Protein AF-A0A4Q3VKV7-F1 (afdb_monomer_lite)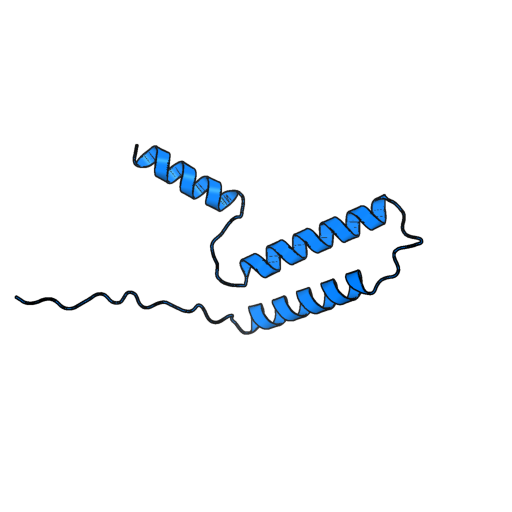

Radius of gyration: 20.15 Å; chains: 1; bounding box: 44×41×55 Å

Secondary structure (DSSP, 8-state):
-------------PPPHHHHHHHHHHHHHHHHHHHS--SS--HHHHHHHHHHHHHHHHHHHHHSSS---SHHHHHHHHHHHHHH-

pLDDT: mean 74.84, std 17.99, range [41.69, 95.56]

Structure (mmCIF, N/CA/C/O backbone):
data_AF-A0A4Q3VKV7-F1
#
_entry.id   AF-A0A4Q3VKV7-F1
#
loop_
_atom_site.group_PDB
_atom_site.id
_atom_site.type_symbol
_atom_site.label_atom_id
_atom_site.label_alt_id
_atom_site.label_comp_id
_atom_site.label_asym_id
_atom_site.label_entity_id
_atom_site.label_seq_id
_atom_site.pdbx_PDB_ins_code
_atom_site.Cartn_x
_atom_site.Cartn_y
_atom_site.Cartn_z
_atom_site.occupancy
_atom_site.B_iso_or_equiv
_atom_site.auth_seq_id
_atom_site.auth_comp_id
_atom_site.auth_asym_id
_atom_site.auth_atom_id
_atom_site.pdbx_PDB_model_num
ATOM 1 N N . THR A 1 1 ? 25.606 26.544 -38.239 1.00 47.78 1 THR A N 1
ATOM 2 C CA . THR A 1 1 ? 25.454 25.082 -38.113 1.00 47.78 1 THR A CA 1
ATOM 3 C C . THR A 1 1 ? 24.086 24.825 -37.514 1.00 47.78 1 THR A C 1
ATOM 5 O O . THR A 1 1 ? 23.790 25.349 -36.450 1.00 47.78 1 THR A O 1
ATOM 8 N N . VAL A 1 2 ? 23.196 24.191 -38.279 1.00 41.69 2 VAL A N 1
ATOM 9 C CA . VAL A 1 2 ? 21.789 23.969 -37.905 1.00 41.69 2 VAL A CA 1
ATOM 10 C C . VAL A 1 2 ? 21.677 22.807 -36.913 1.00 41.69 2 VAL A C 1
ATOM 12 O O . VAL A 1 2 ? 22.422 21.837 -37.011 1.00 41.69 2 VAL A O 1
ATOM 15 N N . SER A 1 3 ? 20.744 22.967 -35.974 1.00 48.16 3 SER A N 1
ATOM 16 C CA . SER A 1 3 ? 20.256 22.028 -34.961 1.00 48.16 3 SER A CA 1
ATOM 17 C C . SER A 1 3 ? 20.021 20.584 -35.412 1.00 48.16 3 SER A C 1
ATOM 19 O O . SER A 1 3 ? 19.510 20.345 -36.502 1.00 48.16 3 SER A O 1
ATOM 21 N N . ALA A 1 4 ? 20.194 19.660 -34.464 1.00 47.19 4 ALA A N 1
ATOM 22 C CA . ALA A 1 4 ? 19.301 18.520 -34.224 1.00 47.19 4 ALA A CA 1
ATOM 23 C C . ALA A 1 4 ? 19.437 18.151 -32.729 1.00 47.19 4 ALA A C 1
ATOM 25 O O . ALA A 1 4 ? 20.523 17.796 -32.283 1.00 47.19 4 ALA A O 1
ATOM 26 N N . ALA A 1 5 ? 18.477 18.553 -31.889 1.00 45.16 5 ALA A N 1
ATOM 27 C CA . ALA A 1 5 ? 17.307 17.748 -31.503 1.00 45.16 5 ALA A CA 1
ATOM 28 C C . ALA A 1 5 ? 17.742 16.584 -30.589 1.00 45.16 5 ALA A C 1
ATOM 30 O O . ALA A 1 5 ? 18.341 15.616 -31.037 1.00 45.16 5 ALA A O 1
ATOM 31 N N . ASP A 1 6 ? 17.702 16.768 -29.270 1.00 48.72 6 ASP A N 1
ATOM 32 C CA . ASP A 1 6 ? 16.496 16.558 -28.450 1.00 48.72 6 ASP A CA 1
ATOM 33 C C . ASP A 1 6 ? 16.007 15.106 -28.548 1.00 48.72 6 ASP A C 1
ATOM 35 O O . ASP A 1 6 ? 15.012 14.806 -29.197 1.00 48.72 6 ASP A O 1
ATOM 39 N N . ASN A 1 7 ? 16.740 14.193 -27.903 1.00 43.09 7 ASN A N 1
ATOM 40 C CA . ASN A 1 7 ? 16.229 12.860 -27.597 1.00 43.09 7 ASN A CA 1
ATOM 41 C C . ASN A 1 7 ? 15.752 12.863 -26.146 1.00 43.09 7 ASN A C 1
ATOM 43 O O . ASN A 1 7 ? 16.351 12.269 -25.250 1.00 43.09 7 ASN A O 1
ATOM 47 N N . ASN A 1 8 ? 14.645 13.570 -25.923 1.00 44.84 8 ASN A N 1
ATOM 48 C CA . ASN A 1 8 ? 13.718 13.290 -24.837 1.00 44.84 8 ASN A CA 1
ATOM 49 C C . ASN A 1 8 ? 13.019 11.955 -25.149 1.00 44.84 8 ASN A C 1
ATOM 51 O O . ASN A 1 8 ? 11.820 11.897 -25.438 1.00 44.84 8 ASN A O 1
ATOM 55 N N . ASP A 1 9 ? 13.801 10.874 -25.160 1.00 42.69 9 ASP A N 1
ATOM 56 C CA . ASP A 1 9 ? 13.278 9.526 -25.273 1.00 42.69 9 ASP A CA 1
ATOM 57 C C . ASP A 1 9 ? 12.672 9.170 -23.929 1.00 42.69 9 ASP A C 1
ATOM 59 O O . ASP A 1 9 ? 13.316 8.741 -22.973 1.00 42.69 9 ASP A O 1
ATOM 63 N N . LYS A 1 10 ? 11.371 9.431 -23.886 1.00 44.16 10 LYS A N 1
ATOM 64 C CA . LYS A 1 10 ? 10.387 8.899 -22.961 1.00 44.16 10 LYS A CA 1
ATOM 65 C C . LYS A 1 10 ? 10.609 7.393 -22.850 1.00 44.16 10 LYS A C 1
ATOM 67 O O . LYS A 1 10 ? 9.965 6.611 -23.548 1.00 44.16 10 LYS A O 1
ATOM 72 N N . VAL A 1 11 ? 11.495 6.988 -21.945 1.00 43.72 11 VAL A N 1
ATOM 73 C CA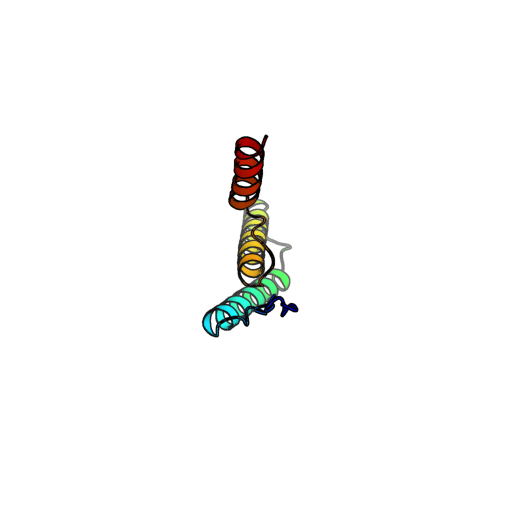 . VAL A 1 11 ? 11.550 5.629 -21.423 1.00 43.72 11 VAL A CA 1
ATOM 74 C C . VAL A 1 11 ? 10.215 5.427 -20.721 1.00 43.72 11 VAL A C 1
ATOM 76 O O . VAL A 1 11 ? 10.036 5.750 -19.550 1.00 43.72 11 VAL A O 1
ATOM 79 N N . LYS A 1 12 ? 9.217 4.959 -21.473 1.00 46.84 12 LYS A N 1
ATOM 80 C CA . LYS A 1 12 ? 8.080 4.253 -20.904 1.00 46.84 12 LYS A CA 1
ATOM 81 C C . LYS A 1 12 ? 8.708 3.062 -20.202 1.00 46.84 12 LYS A C 1
ATOM 83 O O . LYS A 1 12 ? 9.068 2.093 -20.859 1.00 46.84 12 LYS A O 1
ATOM 88 N N . THR A 1 13 ? 8.957 3.190 -18.905 1.00 56.34 13 THR A N 1
ATOM 89 C CA . THR A 1 13 ? 9.546 2.128 -18.100 1.00 56.34 13 THR A CA 1
ATOM 90 C C . THR A 1 13 ? 8.559 0.970 -18.100 1.00 56.34 13 THR A C 1
ATOM 92 O O . THR A 1 13 ? 7.601 0.951 -17.328 1.00 56.34 13 THR A O 1
ATOM 95 N N . GLU A 1 14 ? 8.717 0.042 -19.039 1.00 65.56 14 GLU A N 1
ATOM 96 C CA . GLU A 1 14 ? 7.931 -1.179 -19.056 1.00 65.56 14 GLU A CA 1
ATOM 97 C C . GLU A 1 14 ? 8.219 -1.944 -17.763 1.00 65.56 14 GLU A C 1
ATOM 99 O O . GLU A 1 14 ? 9.377 -2.142 -17.391 1.00 65.56 14 GLU A O 1
ATOM 104 N N . MET A 1 15 ? 7.166 -2.352 -17.048 1.00 67.44 15 MET A N 1
ATOM 105 C CA . MET A 1 15 ? 7.338 -3.129 -15.822 1.00 67.44 15 MET A CA 1
ATOM 106 C C . MET A 1 15 ? 8.083 -4.432 -16.121 1.00 67.44 15 MET A C 1
ATOM 108 O O . MET A 1 15 ? 7.711 -5.174 -17.042 1.00 67.44 15 MET A O 1
ATOM 112 N N . THR A 1 16 ? 9.073 -4.750 -15.289 1.00 81.50 16 THR A N 1
ATOM 113 C CA . THR A 1 16 ? 9.783 -6.030 -15.354 1.00 81.50 16 THR A CA 1
ATOM 114 C C . THR A 1 16 ? 8.821 -7.192 -15.077 1.00 81.50 16 THR A C 1
ATOM 116 O O . THR A 1 16 ? 7.753 -7.022 -14.477 1.00 81.50 16 THR A O 1
ATOM 119 N N . ALA A 1 17 ? 9.182 -8.407 -15.502 1.00 82.88 17 ALA A N 1
ATOM 120 C CA . ALA A 1 17 ? 8.372 -9.601 -15.239 1.00 82.88 17 ALA A CA 1
ATOM 121 C C . ALA A 1 17 ? 8.123 -9.810 -13.732 1.00 82.88 17 ALA A C 1
ATOM 123 O O . ALA A 1 17 ? 7.007 -10.123 -13.319 1.00 82.88 17 ALA A O 1
ATOM 124 N N . GLU A 1 18 ? 9.132 -9.549 -12.901 1.00 80.88 18 GLU A N 1
ATOM 125 C CA . GLU A 1 18 ? 9.039 -9.635 -11.442 1.00 80.88 18 GLU A CA 1
ATOM 126 C C . GLU A 1 18 ? 8.063 -8.609 -10.861 1.00 80.88 18 GLU A C 1
ATOM 128 O O . GLU A 1 18 ? 7.226 -8.951 -10.024 1.00 80.88 18 GLU A O 1
ATOM 133 N N . GLN A 1 19 ? 8.107 -7.365 -11.346 1.00 78.88 19 GLN A N 1
ATOM 134 C CA . GLN A 1 19 ? 7.179 -6.315 -10.929 1.00 78.88 19 GLN A CA 1
ATOM 135 C C . GLN A 1 19 ? 5.735 -6.662 -11.308 1.00 78.88 19 GLN A C 1
ATOM 137 O O . GLN A 1 19 ? 4.820 -6.440 -10.517 1.00 78.88 19 GLN A O 1
ATOM 142 N N . LYS A 1 20 ? 5.511 -7.256 -12.487 1.00 80.62 20 LYS A N 1
ATOM 143 C CA . LYS A 1 20 ? 4.184 -7.738 -12.909 1.00 80.62 20 LYS A CA 1
ATOM 144 C C . LYS A 1 20 ? 3.677 -8.858 -11.996 1.00 80.62 20 LYS A C 1
ATOM 146 O O . LYS A 1 20 ? 2.520 -8.829 -11.577 1.00 80.62 20 LYS A O 1
ATOM 151 N N . ILE A 1 21 ? 4.542 -9.810 -11.636 1.00 88.12 21 ILE A N 1
ATOM 152 C CA . ILE A 1 21 ? 4.212 -10.883 -10.685 1.00 88.12 21 ILE A CA 1
ATOM 153 C C . ILE A 1 21 ? 3.872 -10.295 -9.313 1.00 88.12 21 ILE A C 1
ATOM 155 O O . ILE A 1 21 ? 2.881 -10.698 -8.702 1.00 88.12 21 ILE A O 1
ATOM 159 N N . ARG A 1 22 ? 4.659 -9.330 -8.823 1.00 87.31 22 ARG A N 1
ATOM 160 C CA . ARG A 1 22 ? 4.404 -8.698 -7.526 1.00 87.31 22 ARG A CA 1
ATOM 161 C C . ARG A 1 22 ? 3.101 -7.908 -7.532 1.00 87.31 22 ARG A C 1
ATOM 163 O O . ARG A 1 22 ? 2.320 -8.052 -6.598 1.00 87.31 22 ARG A O 1
ATOM 170 N N . LEU A 1 23 ? 2.832 -7.144 -8.588 1.00 85.00 23 LEU A N 1
ATOM 171 C CA . LEU A 1 23 ? 1.582 -6.404 -8.732 1.00 85.00 23 LEU A CA 1
ATOM 172 C C . LEU A 1 23 ? 0.374 -7.342 -8.722 1.00 85.00 23 LEU A C 1
ATOM 174 O O . LEU A 1 23 ? -0.592 -7.063 -8.022 1.00 85.00 23 LEU A O 1
ATOM 178 N N . LYS A 1 24 ? 0.459 -8.483 -9.416 1.00 87.75 24 LYS A N 1
ATOM 179 C CA . LYS A 1 24 ? -0.594 -9.502 -9.380 1.00 87.75 24 LYS A CA 1
ATOM 180 C C . LYS A 1 24 ? -0.849 -10.007 -7.956 1.00 87.75 24 LYS A C 1
ATOM 182 O O . LYS A 1 24 ? -1.986 -9.981 -7.510 1.00 87.75 24 LYS A O 1
ATOM 187 N N . ARG A 1 25 ? 0.201 -10.368 -7.208 1.00 91.31 25 ARG A N 1
ATOM 188 C CA . ARG A 1 25 ? 0.059 -10.814 -5.805 1.00 91.31 25 ARG A CA 1
ATOM 189 C C . ARG A 1 25 ? -0.582 -9.753 -4.911 1.00 91.31 25 ARG A C 1
ATOM 191 O O . ARG A 1 25 ? -1.379 -10.085 -4.041 1.00 91.31 25 ARG A O 1
ATOM 198 N N . ILE A 1 26 ? -0.226 -8.484 -5.116 1.00 89.81 26 ILE A N 1
ATOM 199 C CA . ILE A 1 26 ? -0.847 -7.370 -4.396 1.00 89.81 26 ILE A CA 1
ATOM 200 C C . ILE A 1 26 ? -2.339 -7.289 -4.727 1.00 89.81 26 ILE A C 1
ATOM 202 O O . ILE A 1 26 ? -3.147 -7.169 -3.809 1.00 89.81 26 ILE A O 1
ATOM 206 N N . THR A 1 27 ? -2.705 -7.372 -6.008 1.00 87.06 27 THR A N 1
ATOM 207 C CA . THR A 1 27 ? -4.107 -7.370 -6.444 1.00 87.06 27 THR A CA 1
ATOM 208 C C . THR A 1 27 ? -4.885 -8.515 -5.805 1.00 87.06 27 THR A C 1
ATOM 210 O O . THR A 1 27 ? -5.901 -8.253 -5.165 1.00 87.06 27 THR A O 1
ATOM 213 N N . ASP A 1 28 ? -4.365 -9.741 -5.881 1.00 92.94 28 ASP A N 1
ATOM 214 C CA . ASP A 1 28 ? -5.011 -10.931 -5.320 1.00 92.94 28 ASP A CA 1
ATOM 215 C C . ASP A 1 28 ?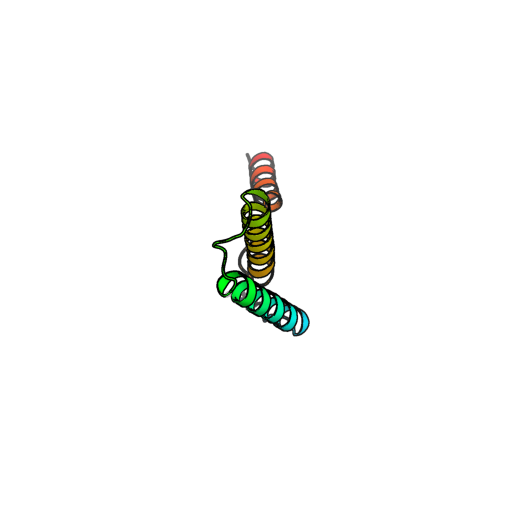 -5.265 -10.758 -3.807 1.00 92.94 28 ASP A C 1
ATOM 217 O O . ASP A 1 28 ? -6.367 -11.003 -3.313 1.00 92.94 28 ASP A O 1
ATOM 221 N N . ARG A 1 29 ? -4.278 -10.238 -3.061 1.00 95.56 29 ARG A N 1
ATOM 222 C CA . ARG A 1 29 ? -4.417 -9.996 -1.616 1.00 95.56 29 ARG A CA 1
ATOM 223 C C . ARG A 1 29 ? -5.416 -8.884 -1.291 1.00 95.56 29 ARG A C 1
ATOM 225 O O . ARG A 1 29 ? -6.155 -8.973 -0.312 1.00 95.56 29 ARG A O 1
ATOM 232 N N . VAL A 1 30 ? -5.455 -7.819 -2.091 1.00 91.31 30 VAL A N 1
ATOM 233 C CA . VAL A 1 30 ? -6.443 -6.743 -1.925 1.00 91.31 30 VAL A CA 1
ATOM 234 C C . VAL A 1 30 ? -7.857 -7.271 -2.161 1.00 91.31 30 VAL A C 1
ATOM 236 O O . VAL A 1 30 ? -8.768 -6.914 -1.410 1.00 91.31 30 VAL A O 1
ATOM 239 N N . GLU A 1 31 ? -8.046 -8.118 -3.170 1.00 89.56 31 GLU A N 1
ATOM 240 C CA . GLU A 1 31 ? -9.330 -8.759 -3.456 1.00 89.56 31 GLU A CA 1
ATOM 241 C C . GLU A 1 31 ? -9.766 -9.687 -2.321 1.00 89.56 31 GLU A C 1
ATOM 243 O O . GLU A 1 31 ? -10.911 -9.595 -1.877 1.00 89.56 31 GLU A O 1
ATOM 248 N N . GLU A 1 32 ? -8.847 -10.481 -1.770 1.00 91.75 32 GLU A N 1
ATOM 249 C CA . GLU A 1 32 ? -9.094 -11.316 -0.591 1.00 91.75 32 GLU A CA 1
ATOM 250 C C . GLU A 1 32 ? -9.555 -10.475 0.613 1.00 91.75 32 GLU A C 1
ATOM 252 O O . GLU A 1 32 ? -10.621 -10.716 1.185 1.00 91.75 32 GLU A O 1
ATOM 257 N N . ILE A 1 33 ? -8.811 -9.415 0.963 1.00 89.94 33 ILE A N 1
ATOM 258 C CA . ILE A 1 33 ? -9.172 -8.519 2.075 1.00 89.94 33 ILE A CA 1
ATOM 259 C C . ILE A 1 33 ? -10.516 -7.830 1.811 1.00 89.94 33 ILE A C 1
ATOM 261 O O . ILE A 1 33 ? -11.279 -7.571 2.749 1.00 89.94 33 ILE A O 1
ATOM 265 N N . LYS A 1 34 ? -10.826 -7.496 0.552 1.00 87.06 34 LYS A N 1
ATOM 266 C CA . LYS A 1 34 ? -12.100 -6.880 0.162 1.00 87.06 34 LYS A CA 1
ATOM 267 C C . LYS A 1 34 ? -13.260 -7.856 0.359 1.00 87.06 34 LYS A C 1
ATOM 269 O O . LYS A 1 34 ? -14.257 -7.443 0.951 1.00 87.06 34 LYS A O 1
ATOM 274 N N . ALA A 1 35 ? -13.094 -9.105 -0.075 1.00 94.44 35 ALA A N 1
ATOM 275 C CA . ALA A 1 35 ? -14.091 -10.170 0.002 1.00 94.44 35 ALA A CA 1
ATOM 276 C C . ALA A 1 35 ? -14.321 -10.708 1.424 1.00 94.44 35 ALA A C 1
ATOM 278 O O . ALA A 1 35 ? -15.388 -11.246 1.697 1.00 94.44 35 ALA A O 1
ATOM 279 N N . LEU A 1 36 ? -13.357 -10.531 2.335 1.00 91.44 36 LEU A N 1
ATOM 280 C CA . LEU A 1 36 ? -13.485 -10.935 3.736 1.00 91.44 36 LEU A CA 1
ATOM 281 C C . LEU A 1 36 ? -14.732 -10.316 4.396 1.00 91.44 36 LEU A C 1
ATOM 283 O O . LEU A 1 36 ? -14.880 -9.086 4.379 1.00 91.44 36 LEU A O 1
ATOM 287 N N . ASP A 1 37 ? -15.569 -11.126 5.049 1.00 92.94 37 ASP A N 1
ATOM 288 C CA . ASP A 1 37 ? -16.572 -10.592 5.972 1.00 92.94 37 ASP A CA 1
ATOM 289 C C . ASP A 1 37 ? -15.875 -10.027 7.219 1.00 92.94 37 ASP A C 1
ATOM 291 O O . ASP A 1 37 ? -15.033 -10.660 7.850 1.00 92.94 37 ASP A O 1
ATOM 295 N N . LYS A 1 38 ? -16.185 -8.771 7.533 1.00 90.00 38 LYS A N 1
ATOM 296 C CA . LYS A 1 38 ? -15.523 -7.977 8.576 1.00 90.00 38 LYS A CA 1
ATOM 297 C C . LYS A 1 38 ? -16.447 -7.703 9.759 1.00 90.00 38 LYS A C 1
ATOM 299 O O . LYS A 1 38 ? -16.058 -6.916 10.627 1.00 90.00 38 LYS A O 1
ATOM 304 N N . SER A 1 39 ? -17.652 -8.273 9.760 1.00 92.56 39 SER A N 1
ATOM 305 C CA . SER A 1 39 ? -18.685 -8.132 10.791 1.00 92.56 39 SER A CA 1
ATOM 306 C C . SER A 1 39 ? -18.126 -8.433 12.190 1.00 92.56 39 SER A C 1
ATOM 308 O O . SER A 1 39 ? -18.131 -7.539 13.047 1.00 92.56 39 SER A O 1
ATOM 310 N N . ASP A 1 40 ? -17.491 -9.595 12.344 1.00 93.62 40 ASP A N 1
ATOM 311 C CA . ASP A 1 40 ? -17.023 -10.145 13.626 1.00 93.62 40 ASP A CA 1
ATOM 312 C C . ASP A 1 40 ? -15.607 -9.723 14.046 1.00 93.62 40 ASP A C 1
ATOM 314 O O . ASP A 1 40 ? -15.161 -10.016 15.154 1.00 93.62 40 ASP A O 1
ATOM 318 N N . LEU A 1 41 ? -14.880 -8.984 13.203 1.00 93.62 41 LEU A N 1
ATOM 319 C CA . LEU A 1 41 ? -13.512 -8.579 13.530 1.00 93.62 41 LEU A CA 1
ATOM 320 C C . LEU A 1 41 ? -13.468 -7.583 14.691 1.00 93.62 41 LEU A C 1
ATOM 322 O O . LEU A 1 41 ? -14.208 -6.602 14.744 1.00 93.62 41 LEU A O 1
ATOM 326 N N . SER A 1 42 ? -12.502 -7.715 15.583 1.00 94.31 42 SER A N 1
ATOM 327 C CA . SER A 1 42 ? -12.202 -6.700 16.589 1.00 94.31 42 SER A CA 1
ATOM 328 C C . SER A 1 42 ? -11.726 -5.381 15.953 1.00 94.31 42 SER A C 1
ATOM 330 O O . SER A 1 42 ? -11.344 -5.284 14.780 1.00 94.31 42 SER A O 1
ATOM 332 N N . LYS A 1 43 ? -11.733 -4.297 16.739 1.00 93.75 43 LYS A N 1
ATOM 333 C CA . LYS A 1 43 ? -11.214 -2.991 16.286 1.00 93.75 43 LYS A CA 1
ATOM 334 C C . LYS A 1 43 ? -9.734 -3.070 15.886 1.00 93.75 43 LYS A C 1
ATOM 336 O O . LYS A 1 43 ? -9.319 -2.380 14.953 1.00 93.75 43 LYS A O 1
ATOM 341 N N . THR A 1 44 ? -8.950 -3.889 16.584 1.00 93.00 44 THR A N 1
ATOM 342 C CA . THR A 1 44 ? -7.518 -4.099 16.341 1.00 93.00 44 THR A CA 1
ATOM 343 C C . THR A 1 44 ? -7.276 -4.857 15.040 1.00 93.00 44 THR A C 1
ATOM 345 O O . THR A 1 44 ? -6.466 -4.404 14.235 1.00 93.00 44 THR A O 1
ATOM 348 N N . GLU A 1 45 ? -8.038 -5.914 14.763 1.00 91.31 45 GLU A N 1
ATOM 349 C CA . GLU A 1 45 ? -7.949 -6.672 13.504 1.00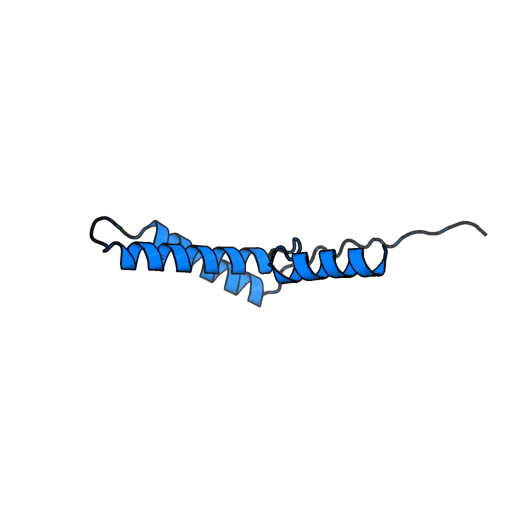 91.31 45 GLU A CA 1
ATOM 350 C C . GLU A 1 45 ? -8.362 -5.818 12.303 1.00 91.31 45 GLU A C 1
ATOM 352 O O . GLU A 1 45 ? -7.641 -5.733 11.309 1.00 91.31 45 GLU A O 1
ATOM 357 N N . ARG A 1 46 ? -9.457 -5.053 12.425 1.00 92.06 46 ARG A N 1
ATOM 358 C CA . ARG A 1 46 ? -9.858 -4.091 11.383 1.00 92.06 46 ARG A CA 1
ATOM 359 C C . ARG A 1 46 ? -8.779 -3.034 11.132 1.00 92.06 46 ARG A C 1
ATOM 361 O O . ARG A 1 46 ? -8.594 -2.595 9.997 1.00 92.06 46 ARG A O 1
ATOM 368 N N . LYS A 1 47 ? -8.057 -2.600 12.171 1.00 90.50 47 LYS A N 1
ATOM 369 C CA . LYS A 1 47 ? -6.928 -1.666 12.034 1.00 90.50 47 LYS A CA 1
ATOM 370 C C . LYS A 1 47 ? -5.731 -2.323 11.341 1.00 90.50 47 LYS A C 1
ATOM 372 O O . LYS A 1 47 ? -5.107 -1.656 10.518 1.00 90.50 47 LYS A O 1
ATOM 377 N N . ALA A 1 48 ? -5.446 -3.592 11.629 1.00 92.38 48 ALA A N 1
ATOM 378 C CA . ALA A 1 48 ? -4.386 -4.354 10.973 1.00 92.38 48 ALA A CA 1
ATOM 379 C C . ALA A 1 48 ? -4.649 -4.497 9.465 1.00 92.38 48 ALA A C 1
ATOM 381 O O . ALA A 1 48 ? -3.800 -4.095 8.675 1.00 92.38 48 ALA A O 1
ATOM 382 N N . LEU A 1 49 ? -5.862 -4.897 9.061 1.00 93.62 49 LEU A N 1
ATOM 383 C CA . LEU A 1 49 ? -6.238 -4.997 7.641 1.00 93.62 49 LEU A CA 1
ATOM 384 C C . LEU A 1 49 ? -6.117 -3.656 6.904 1.00 93.62 49 LEU A C 1
ATOM 386 O O . LEU A 1 49 ? -5.645 -3.587 5.773 1.00 93.62 49 LEU A O 1
ATOM 390 N N . ARG A 1 50 ? -6.504 -2.546 7.547 1.00 92.19 50 ARG A N 1
ATOM 391 C CA . ARG A 1 50 ? -6.321 -1.203 6.963 1.00 92.19 50 ARG A CA 1
ATOM 392 C C . ARG A 1 50 ? -4.851 -0.819 6.823 1.00 92.19 50 ARG A C 1
ATOM 394 O O . ARG A 1 50 ? -4.521 -0.063 5.912 1.00 92.19 50 ARG A O 1
ATOM 401 N N . LYS A 1 51 ? -3.994 -1.254 7.749 1.00 93.25 51 LYS A N 1
ATOM 402 C CA . LYS A 1 51 ? -2.550 -1.010 7.684 1.00 93.25 51 LYS A CA 1
ATOM 403 C C . LYS A 1 51 ? -1.943 -1.797 6.523 1.00 93.25 51 LYS A C 1
ATOM 405 O O . LYS A 1 51 ? -1.296 -1.187 5.680 1.00 93.25 51 LYS A O 1
ATOM 410 N N . GLU A 1 52 ? -2.280 -3.077 6.416 1.00 90.38 52 GLU A N 1
ATOM 411 C CA . GLU A 1 52 ? -1.862 -3.949 5.316 1.00 90.38 52 GLU A CA 1
ATOM 412 C C . GLU A 1 52 ? -2.288 -3.381 3.951 1.00 90.38 52 GLU A C 1
ATOM 414 O O . GLU A 1 52 ? -1.456 -3.187 3.070 1.00 90.38 52 GLU A O 1
ATOM 419 N N . LEU A 1 53 ? -3.554 -2.970 3.790 1.00 91.31 53 LEU A N 1
ATOM 420 C CA . LEU A 1 53 ? -4.025 -2.333 2.550 1.00 91.31 53 LEU A CA 1
ATOM 421 C C . LEU A 1 53 ? -3.248 -1.055 2.187 1.00 91.31 53 LEU A C 1
ATOM 423 O O . LEU A 1 53 ? -3.054 -0.761 1.005 1.00 91.31 53 LEU A O 1
ATOM 427 N N . LYS A 1 54 ? -2.817 -0.263 3.178 1.00 91.69 54 LYS A N 1
ATOM 428 C CA . LYS A 1 54 ? -2.002 0.938 2.931 1.00 91.69 54 LYS A CA 1
ATOM 429 C C . LYS A 1 54 ? -0.600 0.575 2.453 1.00 91.69 54 LYS A C 1
ATOM 431 O O . LYS A 1 54 ? -0.107 1.240 1.546 1.00 91.69 54 LYS A O 1
ATOM 436 N N . GLU A 1 55 ? 0.010 -0.449 3.037 1.00 92.44 55 GLU A N 1
ATOM 437 C CA . GLU A 1 55 ? 1.335 -0.947 2.652 1.00 92.44 55 GLU A CA 1
ATOM 438 C C . GLU A 1 55 ? 1.303 -1.516 1.226 1.00 92.44 55 GLU A C 1
ATOM 440 O O . GLU A 1 55 ? 2.070 -1.073 0.373 1.00 92.44 55 GLU A O 1
ATOM 445 N N . LEU A 1 56 ? 0.318 -2.366 0.917 1.00 87.56 56 LEU A N 1
ATOM 446 C CA . LEU A 1 56 ? 0.080 -2.904 -0.428 1.00 87.56 56 LEU A CA 1
ATOM 447 C C . LEU A 1 56 ? -0.120 -1.795 -1.475 1.00 87.56 56 LEU A C 1
ATOM 449 O O . LEU A 1 56 ? 0.434 -1.843 -2.573 1.00 87.56 56 LEU A O 1
ATOM 453 N N . LYS A 1 57 ? -0.870 -0.741 -1.127 1.00 87.06 57 LYS A N 1
ATOM 454 C CA . LYS A 1 57 ? -1.069 0.433 -1.991 1.00 87.06 57 LYS A CA 1
ATOM 455 C C . LYS A 1 57 ? 0.221 1.224 -2.221 1.00 87.06 57 LYS A C 1
ATOM 457 O O . LYS A 1 57 ? 0.427 1.733 -3.323 1.00 87.06 57 LYS A O 1
ATOM 462 N N . GLN A 1 58 ? 1.050 1.398 -1.192 1.00 86.88 58 GLN A N 1
ATOM 463 C CA . GLN A 1 58 ? 2.344 2.076 -1.322 1.00 86.88 58 GLN A CA 1
ATOM 464 C C . GLN A 1 58 ? 3.274 1.285 -2.239 1.00 86.88 58 GLN A C 1
ATOM 466 O O . GLN A 1 58 ? 3.891 1.867 -3.129 1.00 86.88 58 GLN A O 1
ATOM 471 N N . GLU A 1 59 ? 3.302 -0.034 -2.074 1.00 84.75 59 GLU A N 1
ATOM 472 C CA . GLU A 1 59 ? 4.108 -0.921 -2.896 1.00 84.75 59 GLU A CA 1
ATOM 473 C C . GLU A 1 59 ? 3.657 -0.922 -4.366 1.00 84.75 59 GLU A C 1
ATOM 475 O O . GLU A 1 59 ? 4.475 -0.720 -5.261 1.00 84.75 59 GLU A O 1
ATOM 480 N N . ALA A 1 60 ? 2.353 -1.040 -4.636 1.00 84.50 60 ALA A N 1
ATOM 481 C CA . ALA A 1 60 ? 1.820 -0.964 -5.999 1.00 84.50 60 ALA A CA 1
ATOM 482 C C . ALA A 1 60 ? 2.152 0.372 -6.690 1.00 84.50 60 ALA A C 1
ATOM 484 O O . ALA A 1 60 ? 2.508 0.397 -7.868 1.00 84.50 60 ALA A O 1
ATOM 485 N N . ARG A 1 61 ? 2.086 1.489 -5.952 1.00 80.25 61 ARG A N 1
ATOM 486 C CA .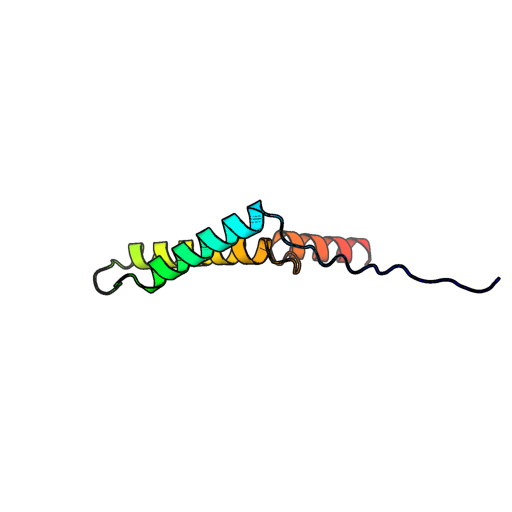 ARG A 1 61 ? 2.454 2.822 -6.463 1.00 80.25 61 ARG A CA 1
ATOM 487 C C . ARG A 1 61 ? 3.936 2.937 -6.802 1.00 80.25 61 ARG A C 1
ATOM 489 O O . ARG A 1 61 ? 4.268 3.582 -7.789 1.00 80.25 61 ARG A O 1
ATOM 496 N N . ALA A 1 62 ? 4.806 2.312 -6.013 1.00 77.88 62 ALA A N 1
ATOM 497 C CA . ALA A 1 62 ? 6.240 2.300 -6.282 1.00 77.88 62 ALA A CA 1
ATOM 498 C C . ALA A 1 62 ? 6.588 1.535 -7.574 1.00 77.88 62 ALA A C 1
ATOM 500 O O . ALA A 1 62 ? 7.573 1.866 -8.227 1.00 77.88 62 ALA A O 1
ATOM 501 N N . MET A 1 63 ? 5.770 0.554 -7.973 1.00 74.12 63 MET A N 1
ATOM 502 C CA . MET A 1 63 ? 6.006 -0.264 -9.170 1.00 74.12 63 MET A CA 1
ATOM 503 C C . MET A 1 63 ? 5.497 0.353 -10.487 1.00 74.12 63 MET A C 1
ATOM 505 O O . MET A 1 63 ? 5.994 -0.007 -11.548 1.00 74.12 63 MET A O 1
ATOM 509 N N . GLY A 1 64 ? 4.518 1.263 -10.443 1.00 60.84 64 GLY A N 1
ATOM 510 C CA . GLY A 1 64 ? 3.805 1.781 -11.625 1.00 60.84 64 GLY A CA 1
ATOM 511 C C . GLY A 1 64 ? 4.422 2.992 -12.341 1.00 60.84 64 GLY A C 1
ATOM 512 O O . GLY A 1 64 ? 3.757 3.571 -13.193 1.00 60.84 64 GLY A O 1
ATOM 513 N N . GLY A 1 65 ? 5.649 3.405 -12.009 1.00 55.12 65 GLY A N 1
ATOM 514 C CA . GLY A 1 65 ? 6.381 4.411 -12.794 1.00 55.12 65 GLY A CA 1
ATOM 515 C C . GLY A 1 65 ? 5.790 5.827 -12.780 1.00 55.12 65 GLY A C 1
ATOM 516 O O . GLY A 1 65 ? 5.524 6.400 -13.831 1.00 55.12 65 GLY A O 1
ATOM 517 N N . GLY A 1 66 ? 5.627 6.437 -11.605 1.00 46.19 66 GLY A N 1
ATOM 518 C CA . GLY A 1 66 ? 5.127 7.811 -11.535 1.00 46.19 66 GLY A CA 1
ATOM 519 C C . GLY A 1 66 ? 5.556 8.562 -10.289 1.00 46.19 66 GLY A C 1
ATOM 520 O O . GLY A 1 66 ? 4.701 8.983 -9.524 1.00 46.19 66 GLY A O 1
ATOM 521 N N . VAL A 1 67 ? 6.872 8.734 -10.133 1.00 42.56 67 VAL A N 1
ATOM 522 C CA . VAL A 1 67 ? 7.525 9.620 -9.157 1.00 42.56 67 VAL A CA 1
ATOM 523 C C . VAL A 1 67 ? 7.340 9.191 -7.698 1.00 42.56 67 VAL A C 1
ATOM 525 O O . VAL A 1 67 ? 6.244 9.007 -7.172 1.00 42.56 67 VAL A O 1
ATOM 528 N N . TYR A 1 68 ? 8.467 9.059 -7.006 1.00 50.25 68 TYR A N 1
ATOM 529 C CA . TYR A 1 68 ? 8.502 8.959 -5.560 1.00 50.25 68 TYR A CA 1
ATOM 530 C C . TYR A 1 68 ? 7.704 10.128 -4.942 1.00 50.25 68 TYR A C 1
ATOM 532 O O . TYR A 1 68 ? 8.144 11.269 -4.940 1.00 50.25 68 TYR A O 1
ATOM 540 N N . LEU A 1 69 ? 6.529 9.843 -4.386 1.00 46.09 69 LEU A N 1
ATOM 541 C CA . LEU A 1 69 ? 5.902 10.642 -3.324 1.00 46.09 69 LEU A CA 1
ATOM 542 C C . LEU A 1 69 ? 5.967 9.852 -2.010 1.00 46.09 69 LEU A C 1
ATOM 544 O O . LEU A 1 69 ? 5.016 9.797 -1.231 1.00 46.09 69 LEU A O 1
ATOM 548 N N . SER A 1 70 ? 7.093 9.173 -1.783 1.00 50.06 70 SER A N 1
ATOM 549 C CA . SER A 1 70 ? 7.497 8.798 -0.433 1.00 50.06 70 SER A CA 1
ATOM 550 C C . SER A 1 70 ? 8.058 10.045 0.255 1.00 50.06 70 SER A C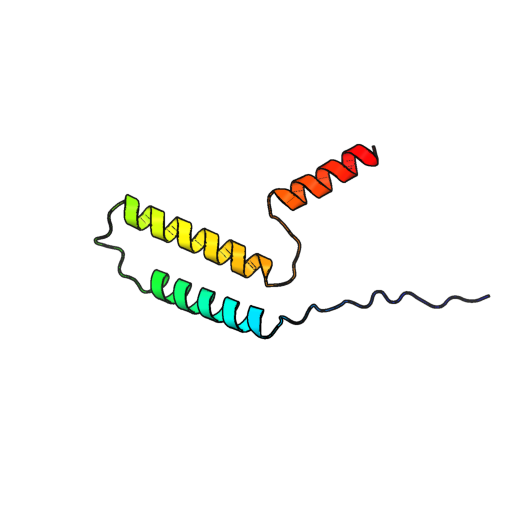 1
ATOM 552 O O . SER A 1 70 ? 8.558 10.956 -0.410 1.00 50.06 70 SER A O 1
ATOM 554 N N . VAL A 1 71 ? 8.000 10.090 1.589 1.00 54.66 71 VAL A N 1
ATOM 555 C CA . VAL A 1 71 ? 8.575 11.187 2.394 1.00 54.66 71 VAL A CA 1
ATOM 556 C C . VAL A 1 71 ? 10.015 11.512 1.952 1.00 54.66 71 VAL A C 1
ATOM 558 O O . VAL A 1 71 ? 10.391 12.676 1.913 1.00 54.66 71 VAL A O 1
ATOM 561 N N . GLY A 1 72 ? 10.786 10.512 1.505 1.00 50.34 72 GLY A N 1
ATOM 562 C CA . GLY A 1 72 ? 12.154 10.682 1.005 1.00 50.34 72 GLY A CA 1
ATOM 563 C C . GLY A 1 72 ? 12.299 11.548 -0.252 1.00 50.34 72 GLY A C 1
ATOM 564 O O . GLY A 1 72 ? 13.267 12.289 -0.362 1.00 50.34 72 GLY A O 1
ATOM 565 N N . ALA A 1 73 ? 11.348 11.527 -1.184 1.00 63.66 73 ALA A N 1
ATOM 566 C CA . ALA A 1 73 ? 11.445 12.363 -2.383 1.00 63.66 73 ALA A CA 1
ATOM 567 C C . ALA A 1 73 ? 10.958 13.792 -2.164 1.00 63.66 73 ALA A C 1
ATOM 569 O O . ALA A 1 73 ? 11.520 14.719 -2.741 1.00 63.66 73 ALA A O 1
ATOM 570 N N . ILE A 1 74 ? 9.994 13.982 -1.259 1.00 67.88 74 ILE A N 1
ATOM 571 C CA . ILE A 1 74 ? 9.680 15.311 -0.726 1.00 67.88 74 ILE A CA 1
ATOM 572 C C . ILE A 1 74 ? 10.931 15.897 -0.049 1.00 67.88 74 ILE A C 1
ATOM 574 O O . ILE A 1 74 ? 11.260 17.052 -0.297 1.00 67.88 74 ILE A O 1
ATOM 578 N N . ILE A 1 75 ? 11.682 15.094 0.717 1.00 70.12 75 ILE A N 1
ATOM 579 C CA . ILE A 1 75 ? 12.961 15.514 1.319 1.00 70.12 75 ILE A CA 1
ATOM 580 C C . ILE A 1 75 ? 13.994 15.900 0.246 1.00 70.12 75 ILE A C 1
ATOM 582 O O . ILE A 1 75 ? 14.616 16.950 0.371 1.00 70.12 75 ILE A O 1
ATOM 586 N N . ILE A 1 76 ? 14.160 15.113 -0.825 1.00 70.56 76 ILE A N 1
ATOM 587 C CA . ILE A 1 76 ? 15.112 15.423 -1.911 1.00 70.56 76 ILE A CA 1
ATOM 588 C C . ILE A 1 76 ? 14.747 16.731 -2.630 1.00 70.56 76 ILE A C 1
ATOM 590 O O . ILE A 1 76 ? 15.625 17.554 -2.877 1.00 70.56 76 ILE A O 1
ATOM 594 N N . ILE A 1 77 ? 13.462 16.958 -2.926 1.00 74.56 77 ILE A N 1
ATOM 595 C CA . ILE A 1 77 ? 12.990 18.208 -3.544 1.00 74.56 77 ILE A CA 1
ATOM 596 C C . ILE A 1 77 ? 13.284 19.406 -2.632 1.00 74.56 77 ILE A C 1
ATOM 598 O O . ILE A 1 77 ? 13.786 20.426 -3.098 1.00 74.56 77 ILE A O 1
ATOM 602 N N . ILE A 1 78 ? 13.020 19.276 -1.329 1.00 70.81 78 ILE A N 1
ATOM 603 C CA . ILE A 1 78 ? 13.288 20.335 -0.346 1.00 70.81 78 ILE A CA 1
ATOM 604 C C . ILE A 1 78 ? 14.792 20.636 -0.246 1.00 70.81 78 ILE A C 1
ATOM 606 O O . ILE A 1 78 ? 15.172 21.803 -0.220 1.00 70.81 78 ILE A O 1
ATOM 610 N N . LEU A 1 79 ? 15.659 19.618 -0.240 1.00 64.75 79 LEU A N 1
ATOM 611 C CA . LEU A 1 79 ? 17.115 19.813 -0.196 1.00 64.75 79 LEU A CA 1
ATOM 612 C C . LEU A 1 79 ? 17.654 20.539 -1.436 1.00 64.75 79 LEU A C 1
ATOM 614 O O . LEU A 1 79 ? 18.533 21.389 -1.309 1.00 64.75 79 LEU A O 1
ATOM 618 N N . LEU A 1 80 ? 17.116 20.248 -2.623 1.00 75.31 80 LEU A N 1
ATOM 619 C CA . LEU A 1 80 ? 17.506 20.944 -3.852 1.00 75.31 80 LEU A CA 1
ATOM 620 C C . LEU A 1 80 ? 17.095 22.422 -3.844 1.00 75.31 80 LEU A C 1
ATOM 622 O O . LEU A 1 80 ? 17.863 23.258 -4.307 1.00 75.31 80 LEU A O 1
ATOM 626 N N . LEU A 1 81 ? 15.929 22.762 -3.284 1.00 66.75 81 LEU A N 1
ATOM 627 C CA . LEU A 1 81 ? 15.506 24.159 -3.135 1.00 66.75 81 LEU A CA 1
ATOM 628 C C . LEU A 1 81 ? 16.439 24.955 -2.214 1.00 66.75 81 LEU A C 1
ATOM 630 O O . LEU A 1 81 ? 16.704 26.115 -2.496 1.00 66.75 81 LEU A O 1
ATOM 634 N N . ILE A 1 82 ? 16.965 24.329 -1.155 1.00 73.25 82 ILE A N 1
ATOM 635 C CA . ILE A 1 82 ? 17.923 24.965 -0.233 1.00 73.25 82 ILE A CA 1
ATOM 636 C C . ILE A 1 82 ? 19.293 25.183 -0.895 1.00 73.25 82 ILE A C 1
ATOM 638 O O . ILE A 1 82 ? 19.979 26.134 -0.553 1.00 73.25 82 ILE A O 1
ATOM 642 N N . LEU A 1 83 ? 19.712 24.316 -1.823 1.00 69.88 83 LEU A N 1
ATOM 643 C CA . LEU A 1 83 ? 20.982 24.479 -2.547 1.00 69.88 83 LEU A CA 1
ATOM 644 C C . LEU A 1 83 ? 20.931 25.545 -3.650 1.00 69.88 83 LEU A C 1
ATOM 646 O O . LEU A 1 83 ? 21.977 26.067 -4.028 1.00 69.88 83 LEU A O 1
ATOM 650 N N . ILE A 1 84 ? 19.749 25.790 -4.219 1.00 71.94 84 ILE A N 1
ATOM 651 C CA . ILE A 1 84 ? 19.561 26.699 -5.360 1.00 71.94 84 ILE A CA 1
ATOM 652 C C . ILE A 1 84 ? 19.182 28.121 -4.908 1.00 71.94 84 ILE A C 1
ATOM 654 O O . ILE A 1 84 ? 19.451 29.067 -5.649 1.00 71.94 84 ILE A O 1
ATOM 658 N N . LEU A 1 85 ? 18.554 28.269 -3.736 1.00 69.50 85 LEU A N 1
ATOM 659 C CA . LEU A 1 85 ? 18.199 29.559 -3.130 1.00 69.50 85 LEU A CA 1
ATOM 660 C C . LEU A 1 85 ? 19.389 30.184 -2.392 1.00 69.50 85 LEU A C 1
ATOM 662 O O . LEU A 1 85 ? 19.623 31.393 -2.613 1.00 69.50 85 LEU A O 1
#

Foldseek 3Di:
DDDDDDCPPPCPPDFDPVLVVLLVVLVVVVVVLVPDDCPPPDPVVVVVSVVSNVVSVQSNVVRNDDDDPDPVVVVVVVVVVVVVD

Sequence (85 aa):
TVSAADNNDKVKTEMTAEQKIRLKRITDRVEEIKALDKSDLSKTERKALRKELKELKQEARAMGGGVYLSVGAIIIIILLLILIL